Protein 5Z0W (pdb70)

Radius of gyration: 15.48 Å; Cα contacts (8 Å, |Δi|>4): 8; chains: 2; bounding box: 25×17×48 Å

Secondary structure (DSSP, 8-state):
-HHHHHHHHHHHHHHHHHHHHHHHHHHHHHHHHHH-/-HHHHHHHHHHHHHHHHHHHHHHHHHHH-

Sequence (65 aa):
SGIVQQQNNLLRAIEAQQHLLQLTVWGIKQLQARILWEEWDKKIEEYTKKIEELIKKSEEQQKKN

Structure (mmCIF, N/CA/C/O backbone):
data_5Z0W
#
_entry.id   5Z0W
#
_cell.length_a   56.925
_cell.length_b   56.925
_cell.length_c   51.454
_cell.angle_alpha   90.00
_cell.angle_beta   90.00
_cell.angle_gamma   120.00
#
_symmetry.space_group_name_H-M   'H 3'
#
loop_
_entity.id
_entity.type
_entity.pdbx_description
1 polymer peptide-N
2 polymer peptide-C
3 water water
#
loop_
_atom_site.group_PDB
_atom_site.id
_atom_site.type_symbol
_atom_site.label_atom_id
_atom_site.label_alt_id
_atom_site.label_comp_id
_atom_site.label_asym_id
_atom_site.label_entity_id
_atom_site.label_seq_id
_atom_site.pdbx_PDB_ins_code
_atom_site.Cartn_x
_atom_site.Cartn_y
_atom_site.Cartn_z
_atom_site.occupancy
_atom_site.B_iso_or_equiv
_atom_site.auth_seq_id
_atom_site.auth_comp_id
_atom_site.auth_asym_id
_atom_site.auth_atom_id
_atom_site.pdbx_PDB_model_num
ATOM 1 N N . SER A 1 1 ? -38.018 42.008 15.893 1.00 51.40 35 SER E N 1
ATOM 2 C CA . SER A 1 1 ? -37.026 41.490 16.809 1.00 46.14 35 SER E CA 1
ATOM 3 C C . SER A 1 1 ? -35.818 42.416 17.075 1.00 44.24 35 SER E C 1
ATOM 4 O O . SER A 1 1 ? -34.706 41.975 17.165 1.00 44.13 35 SER E O 1
ATOM 7 N N . GLY A 1 2 ? -36.088 43.70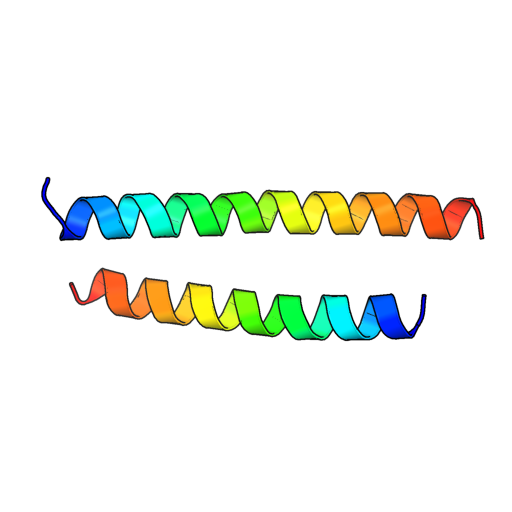0 17.195 1.00 42.73 36 GLY E N 1
ATOM 8 C CA . GLY A 1 2 ? -35.149 44.703 17.660 1.00 41.26 36 GLY E CA 1
ATOM 9 C C . GLY A 1 2 ? -34.199 45.227 16.601 1.00 42.90 36 GLY E C 1
ATOM 10 O O . GLY A 1 2 ? -34.297 44.938 15.399 1.00 35.65 36 GLY E O 1
ATOM 11 N N . ILE A 1 3 ? -33.239 46.021 17.084 1.00 37.42 37 ILE E N 1
ATOM 12 C CA . ILE A 1 3 ? -32.246 46.634 16.205 1.00 37.60 37 ILE E CA 1
ATOM 13 C C . ILE A 1 3 ? -31.401 45.573 15.505 1.00 39.40 37 ILE E C 1
ATOM 14 O O . ILE A 1 3 ? -31.069 45.706 14.315 1.00 39.39 37 ILE E O 1
ATOM 19 N N . VAL A 1 4 ? -31.047 44.498 16.213 1.00 35.93 38 VAL E N 1
ATOM 20 C CA . VAL A 1 4 ? -30.207 43.467 15.599 1.00 31.86 38 VAL E CA 1
ATOM 21 C C . VAL A 1 4 ? -30.942 42.795 14.448 1.00 35.17 38 VAL E C 1
ATOM 22 O O . VAL A 1 4 ? -30.355 42.541 13.386 1.00 36.42 38 VAL E O 1
ATOM 26 N N . GLN A 1 5 ? -32.237 42.501 14.627 1.00 35.51 39 GLN E N 1
ATOM 27 C CA . GLN A 1 5 ? -32.976 41.898 13.529 1.00 41.65 39 GLN E CA 1
ATOM 28 C C . GLN A 1 5 ? -33.076 42.870 12.368 1.00 36.66 39 GLN E C 1
ATOM 29 O O . GLN A 1 5 ? -32.953 42.469 11.212 1.00 34.84 39 GLN E O 1
ATOM 35 N N . GLN A 1 6 ? -33.267 44.162 12.657 1.00 39.25 40 GLN E N 1
ATOM 36 C CA . GLN A 1 6 ? -33.381 45.124 11.566 1.00 38.01 40 GLN E CA 1
ATOM 37 C C . GLN A 1 6 ? -32.074 45.261 10.793 1.00 38.19 40 GLN E C 1
ATOM 38 O O . GLN A 1 6 ? -32.096 45.508 9.581 1.00 34.23 40 GLN E O 1
ATOM 44 N N . GLN A 1 7 ? -30.934 45.088 11.461 1.00 36.77 41 GLN E N 1
ATOM 45 C CA . GLN A 1 7 ? -29.656 45.090 10.758 1.00 35.03 41 GLN E CA 1
ATOM 46 C C . GLN A 1 7 ? -29.523 43.897 9.822 1.00 36.53 41 GLN E C 1
ATOM 47 O O . GLN A 1 7 ? -29.052 44.043 8.683 1.00 36.29 41 GLN E O 1
ATOM 53 N N . ASN A 1 8 ? -29.922 42.701 10.269 1.00 37.93 42 ASN E N 1
ATOM 54 C CA . ASN A 1 8 ? -29.933 41.587 9.324 1.00 35.68 42 ASN E CA 1
ATOM 55 C C . ASN A 1 8 ? -30.914 41.850 8.181 1.00 37.31 42 ASN E C 1
ATOM 56 O O . ASN A 1 8 ? -30.616 41.525 7.022 1.00 34.63 42 ASN E O 1
ATOM 61 N N . ASN A 1 9 ? -32.076 42.451 8.484 1.00 33.59 43 ASN E N 1
ATOM 62 C CA . ASN A 1 9 ? -33.016 42.809 7.422 1.00 39.34 43 ASN E CA 1
ATOM 63 C C . ASN A 1 9 ? -32.316 43.642 6.353 1.00 38.93 43 ASN E C 1
ATOM 64 O O . ASN A 1 9 ? -32.424 43.360 5.157 1.00 34.61 43 ASN E O 1
ATOM 69 N N . LEU A 1 10 ? -31.570 44.669 6.777 1.00 40.31 44 LEU E N 1
ATOM 70 C CA . LEU A 1 10 ? -30.993 45.605 5.815 1.00 37.92 44 LEU E CA 1
ATOM 71 C C . LEU A 1 10 ? -29.826 44.985 5.057 1.00 36.82 44 LEU E C 1
ATOM 72 O O . LEU A 1 10 ? -29.659 45.235 3.857 1.00 33.02 44 LEU E O 1
ATOM 77 N N . LEU A 1 11 ? -29.005 44.174 5.734 1.00 31.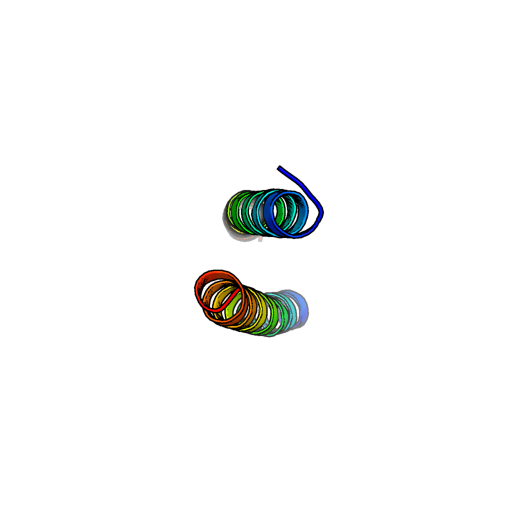94 45 LEU E N 1
ATOM 78 C CA . LEU A 1 11 ? -27.921 43.480 5.040 1.00 35.44 45 LEU E CA 1
ATOM 79 C C . LEU A 1 11 ? -28.451 42.567 3.937 1.00 37.44 45 LEU E C 1
ATOM 80 O O . LEU A 1 11 ? -27.857 42.473 2.850 1.00 31.31 45 LEU E O 1
ATOM 85 N N . ARG A 1 12 ? -29.531 41.834 4.223 1.00 32.55 46 ARG E N 1
ATOM 86 C CA . ARG A 1 12 ? -30.140 40.991 3.201 1.00 39.25 46 ARG E CA 1
ATOM 87 C C . ARG A 1 12 ? -30.687 41.823 2.049 1.00 30.38 46 ARG E C 1
ATOM 88 O O . ARG A 1 12 ? -30.626 41.395 0.894 1.00 32.51 46 ARG E O 1
ATOM 96 N N . ALA A 1 13 ? -31.267 42.990 2.342 1.00 33.44 47 ALA E N 1
A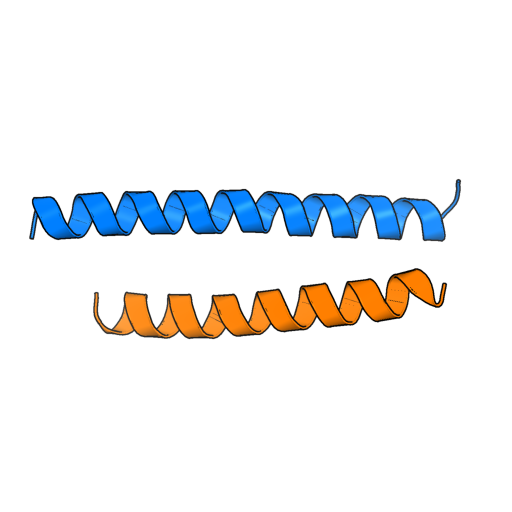TOM 97 C CA . ALA A 1 13 ? -31.756 43.832 1.254 1.00 31.67 47 ALA E CA 1
ATOM 98 C C . ALA A 1 13 ? -30.609 44.318 0.389 1.00 32.32 47 ALA E C 1
ATOM 99 O O . ALA A 1 13 ? -30.725 44.342 -0.842 1.00 29.31 47 ALA E O 1
ATOM 101 N N . ILE A 1 14 ? -29.496 44.712 1.016 1.00 28.89 48 ILE E N 1
ATOM 102 C CA . ILE A 1 14 ? -28.325 45.183 0.270 1.00 35.09 48 ILE E CA 1
ATOM 103 C C . ILE A 1 14 ? -27.748 44.074 -0.598 1.00 34.25 48 ILE E C 1
ATOM 104 O O . ILE A 1 14 ? -27.437 44.276 -1.795 1.00 30.00 48 ILE E O 1
ATOM 109 N N . GLU A 1 15 ? -27.623 42.878 -0.024 1.00 29.59 49 GLU E N 1
ATOM 110 C CA . GLU A 1 15 ? -27.087 41.737 -0.764 1.00 33.04 49 GLU E CA 1
ATOM 111 C C . GLU A 1 15 ? -27.935 41.410 -1.992 1.00 32.50 49 GLU E C 1
ATOM 112 O O . GLU A 1 15 ? -27.404 41.116 -3.069 1.00 33.86 49 GLU E O 1
ATOM 118 N N . ALA A 1 16 ? -29.258 41.446 -1.849 1.00 32.16 50 ALA E N 1
ATOM 119 C CA . ALA A 1 16 ? -30.119 41.140 -2.979 1.00 35.38 50 ALA E CA 1
ATOM 120 C C . ALA A 1 16 ? -30.098 42.256 -4.022 1.00 37.50 50 ALA E C 1
ATOM 121 O O . ALA A 1 16 ? -30.156 41.979 -5.227 1.00 33.17 50 ALA E O 1
ATOM 123 N N . GLN A 1 17 ? -30.033 43.517 -3.580 1.00 36.51 51 GLN E N 1
ATOM 124 C CA . GLN A 1 17 ? -29.804 44.622 -4.505 1.00 33.09 51 GLN E CA 1
ATOM 125 C C . GLN A 1 17 ? -28.497 44.460 -5.272 1.00 31.97 51 GLN E C 1
ATOM 126 O O . GLN A 1 17 ? -28.416 44.846 -6.450 1.00 31.84 51 GLN E O 1
ATOM 132 N N . GLN A 1 18 ? -27.474 43.877 -4.644 1.00 27.40 52 GLN E N 1
ATOM 133 C CA . GLN A 1 18 ? -26.221 43.650 -5.356 1.00 32.31 52 GLN E CA 1
ATOM 134 C C . GLN A 1 18 ? -26.380 42.616 -6.465 1.00 31.26 52 GLN E C 1
ATOM 135 O O . GLN A 1 18 ? -25.781 42.757 -7.540 1.00 32.02 52 GLN E O 1
ATOM 141 N N . HIS A 1 19 ? -27.163 41.560 -6.223 1.00 32.33 53 HIS E N 1
ATOM 142 C CA . HIS A 1 19 ? -27.458 40.615 -7.295 1.00 32.64 53 HIS E CA 1
ATOM 143 C C . HIS A 1 19 ? -28.165 41.310 -8.453 1.00 35.01 53 HIS E C 1
ATOM 144 O O . HIS A 1 19 ? -27.827 41.074 -9.622 1.00 30.24 53 HIS E O 1
ATOM 151 N N . LEU A 1 20 ? -29.145 42.175 -8.145 1.00 31.48 54 LEU E N 1
ATOM 152 C CA . LEU A 1 20 ? -29.818 42.948 -9.187 1.00 36.26 54 LEU E CA 1
ATOM 153 C C . LEU A 1 20 ? -28.827 43.824 -9.923 1.00 32.98 54 LEU E C 1
ATOM 154 O O . LEU A 1 20 ? -28.834 43.894 -11.161 1.00 32.45 54 LEU E O 1
ATOM 159 N N . LEU A 1 21 ? -27.934 44.465 -9.172 1.00 26.62 55 LEU E N 1
ATOM 160 C CA . LEU A 1 21 ? -26.951 45.346 -9.781 1.00 31.05 55 LEU E CA 1
ATOM 161 C C . LEU A 1 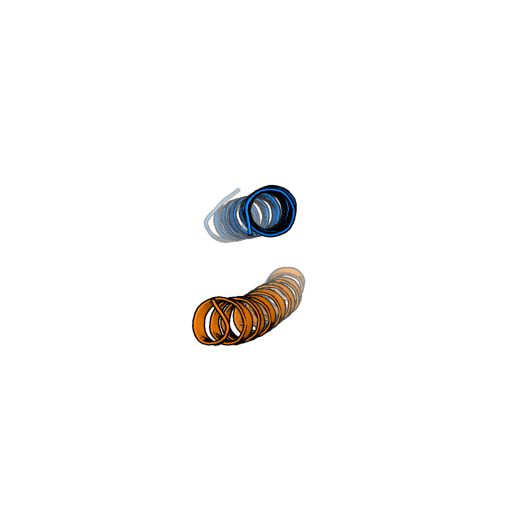21 ? -26.062 44.598 -10.762 1.00 28.55 55 LEU E C 1
ATOM 162 O O . LEU A 1 21 ? -25.793 45.099 -11.859 1.00 30.33 55 LEU E O 1
ATOM 167 N N . GLN A 1 22 ? -25.611 43.389 -10.403 1.00 32.74 56 GLN E N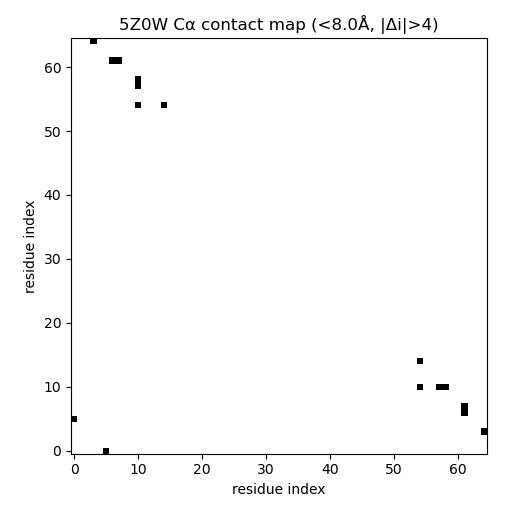 1
ATOM 168 C CA . GLN A 1 22 ? -24.754 42.636 -11.321 1.00 33.09 56 GLN E CA 1
ATOM 169 C C . GLN A 1 22 ? -25.518 42.154 -12.555 1.00 29.06 56 GLN E C 1
ATOM 170 O O . GLN A 1 22 ? -24.923 42.017 -13.631 1.00 26.31 56 GLN E O 1
ATOM 176 N N . LEU A 1 23 ? -26.819 41.875 -12.415 1.00 28.07 57 LEU E N 1
ATOM 177 C CA . LEU A 1 23 ? -27.640 41.568 -13.582 1.00 31.00 57 LEU E CA 1
ATOM 178 C C . LEU A 1 23 ? -27.766 42.775 -14.499 1.00 28.24 57 LEU E C 1
ATOM 179 O O . LEU A 1 23 ? -27.729 42.636 -15.736 1.00 30.30 57 LEU E O 1
ATOM 184 N N . THR A 1 24 ? -27.942 43.969 -13.932 1.00 25.41 58 THR E N 1
ATOM 185 C CA . THR A 1 24 ? -28.025 45.133 -14.816 1.00 31.38 58 THR E CA 1
ATOM 186 C C . THR A 1 24 ? -26.683 45.405 -15.486 1.00 30.61 58 THR E C 1
ATOM 187 O O . THR A 1 24 ? -26.655 45.812 -16.651 1.00 26.48 58 THR E O 1
ATOM 191 N N . VAL A 1 25 ? -25.566 45.172 -14.779 1.00 29.42 59 VAL E N 1
ATOM 192 C CA . VAL A 1 25 ? -24.254 45.281 -15.423 1.00 30.18 59 VAL E CA 1
ATOM 193 C C . VAL A 1 25 ? -24.154 44.312 -16.601 1.00 27.89 59 VAL E C 1
ATOM 194 O O . VAL A 1 25 ? -23.759 44.696 -17.708 1.00 26.68 59 VAL E O 1
ATOM 198 N N . TRP A 1 26 ? -24.505 43.040 -16.380 1.00 29.00 60 TRP E N 1
ATOM 199 C CA . TRP A 1 26 ? -24.470 42.051 -17.464 1.00 30.99 60 TRP E CA 1
ATOM 200 C C . TRP A 1 26 ? -25.250 42.516 -18.685 1.00 29.55 60 TRP E C 1
ATOM 201 O O . TRP A 1 26 ? -24.799 42.353 -19.828 1.00 24.97 60 TRP E O 1
ATOM 212 N N . GLY A 1 27 ? -26.454 43.045 -18.468 1.00 27.53 61 GLY E N 1
ATOM 213 C CA . GLY A 1 27 ? -27.278 43.460 -19.590 1.00 30.03 61 GLY E CA 1
ATOM 214 C C . GLY A 1 27 ? -26.658 44.600 -20.366 1.00 25.85 61 GLY E C 1
ATOM 215 O O . GLY A 1 27 ? -26.652 44.595 -21.608 1.00 25.55 61 GLY E O 1
ATOM 216 N N . ILE A 1 28 ? -26.122 45.588 -19.649 1.00 27.67 62 ILE E N 1
ATOM 217 C CA . ILE A 1 28 ? -25.468 46.725 -20.291 1.00 27.68 62 ILE E CA 1
ATOM 218 C C . ILE A 1 28 ? -24.270 46.257 -21.101 1.00 30.02 62 ILE E C 1
ATOM 219 O O . ILE A 1 28 ? -24.052 46.714 -22.232 1.00 24.65 62 ILE E O 1
ATOM 224 N N . LYS A 1 29 ? -23.482 45.329 -20.548 1.00 29.50 63 LYS E N 1
ATOM 225 C CA . LYS A 1 29 ? -22.333 44.830 -21.309 1.00 33.56 63 LYS E CA 1
ATOM 226 C C . LYS A 1 29 ? -22.771 44.066 -22.556 1.00 29.87 63 LYS E C 1
ATOM 227 O O . LYS A 1 29 ? -22.157 44.205 -23.619 1.00 29.38 63 LYS E O 1
ATOM 233 N N . GLN A 1 30 ? -23.820 43.245 -22.447 1.00 29.49 64 GLN E N 1
ATOM 234 C CA . GLN A 1 30 ? -24.348 42.559 -23.626 1.00 36.67 64 GLN E CA 1
ATOM 235 C C . GLN A 1 30 ? -24.732 43.550 -24.713 1.00 35.00 64 GLN E C 1
ATOM 236 O O . GLN A 1 30 ? -24.402 43.366 -25.897 1.00 33.61 64 GLN E O 1
ATOM 242 N N . LEU A 1 31 ? -25.450 44.606 -24.326 1.00 28.96 65 LEU E N 1
ATOM 243 C CA . LEU A 1 31 ? -25.947 45.571 -25.295 1.00 31.85 65 LEU E CA 1
ATOM 244 C C . LEU A 1 31 ? -24.814 46.407 -25.880 1.00 33.07 65 LEU E C 1
ATOM 245 O O . LEU A 1 31 ? -24.757 46.614 -27.100 1.00 30.69 65 LEU E O 1
ATOM 250 N N . GLN A 1 32 ? -23.892 46.886 -25.031 1.00 31.58 66 GLN E N 1
ATOM 251 C CA . GLN A 1 32 ? -22.762 47.666 -25.540 1.00 29.85 66 GLN E CA 1
ATOM 252 C C . GLN A 1 32 ? -21.996 46.890 -26.597 1.00 33.71 66 GLN E C 1
ATOM 253 O O . GLN A 1 32 ? -21.624 47.450 -27.637 1.00 30.85 66 GLN E O 1
ATOM 259 N N . ALA A 1 33 ? -21.763 45.598 -26.342 1.00 31.34 67 ALA E N 1
ATOM 260 C CA . ALA A 1 33 ? -20.996 44.761 -27.256 1.00 35.68 67 ALA E CA 1
ATOM 261 C C . ALA A 1 33 ? -21.696 44.626 -28.601 1.00 36.15 67 ALA E C 1
ATOM 262 O O . ALA A 1 33 ? -21.053 44.698 -29.655 1.00 36.11 67 ALA E O 1
ATOM 264 N N . ARG A 1 34 ? -23.024 44.444 -28.585 1.00 33.81 68 ARG E N 1
ATOM 265 C CA . ARG A 1 34 ? -23.782 44.319 -29.827 1.00 36.96 68 ARG E CA 1
ATOM 266 C C . ARG A 1 34 ? -23.810 45.625 -30.607 1.00 40.44 68 ARG E C 1
ATOM 267 O O . ARG A 1 34 ? -23.747 45.623 -31.844 1.00 33.41 68 ARG E O 1
ATOM 275 N N . ILE A 1 35 ? -23.943 46.753 -29.914 1.00 31.06 69 ILE E N 1
ATOM 276 C CA . ILE A 1 35 ? -23.980 48.037 -30.605 1.00 36.70 69 ILE E CA 1
ATOM 277 C C . ILE A 1 35 ? -22.590 48.411 -31.102 1.00 38.19 69 ILE E C 1
ATOM 278 O O . ILE A 1 35 ? -22.403 48.794 -32.266 1.00 36.29 69 ILE E O 1
ATOM 283 N N . LEU A 1 36 ? -21.599 48.311 -30.226 1.00 36.10 70 LEU E N 1
ATOM 284 C CA . LEU A 1 36 ? -20.269 48.765 -30.547 1.00 40.56 70 LEU E CA 1
ATOM 285 C C . LEU A 1 36 ? -19.373 47.566 -30.791 1.00 34.84 70 LEU E C 1
ATOM 286 O O . LEU A 1 36 ? -18.183 47.740 -30.992 1.00 45.26 70 LEU E O 1
ATOM 291 N N . TRP B 2 1 ? -15.677 53.819 -22.020 1.00 36.17 117 TRP F N 1
ATOM 292 C CA . TRP B 2 1 ? -16.102 52.464 -21.692 1.00 36.77 117 TRP F CA 1
ATOM 293 C C . TRP B 2 1 ? -14.983 51.708 -20.974 1.00 37.98 117 TRP F C 1
ATOM 294 O O . TRP B 2 1 ? -15.257 50.855 -20.115 1.00 39.47 117 TRP F O 1
ATOM 305 N N . GLU B 2 2 ? -13.723 52.045 -21.281 1.00 32.14 118 GLU F N 1
ATOM 306 C CA . GLU B 2 2 ? -12.607 51.458 -20.535 1.00 38.90 118 GLU F CA 1
ATOM 307 C C . GLU B 2 2 ? -12.643 51.884 -19.067 1.00 33.33 118 GLU F C 1
ATOM 308 O O . GLU B 2 2 ? -12.497 51.057 -18.161 1.00 37.77 118 GLU F O 1
ATOM 314 N N . GLU B 2 3 ? -12.842 53.177 -18.814 1.00 37.62 119 GLU F N 1
ATOM 315 C CA . GLU B 2 3 ? -12.935 53.648 -17.439 1.00 41.99 119 GLU F CA 1
ATOM 316 C C . GLU B 2 3 ? -14.188 53.108 -16.756 1.00 35.35 119 GLU F C 1
ATOM 317 O O . GLU B 2 3 ? -14.169 52.823 -15.554 1.00 33.27 119 GLU F O 1
ATOM 323 N N . TRP B 2 4 ? -15.285 52.971 -17.502 1.00 32.42 120 TRP F N 1
ATOM 324 C CA . TRP B 2 4 ? -16.482 52.323 -16.970 1.00 32.56 120 TRP F CA 1
ATOM 325 C C . TRP B 2 4 ? -16.182 50.909 -16.483 1.00 30.36 120 TRP F C 1
ATOM 326 O O . TRP B 2 4 ? -16.584 50.534 -15.377 1.00 31.00 120 TRP F O 1
ATOM 337 N N . ASP B 2 5 ? -15.475 50.111 -17.294 1.00 30.08 121 ASP F N 1
ATOM 338 C CA . ASP B 2 5 ? -15.101 48.754 -16.879 1.00 29.82 121 ASP F CA 1
ATOM 339 C C . ASP B 2 5 ? -14.244 48.760 -15.622 1.00 32.86 121 ASP F C 1
ATOM 340 O O . ASP B 2 5 ? -14.408 47.900 -14.750 1.00 37.15 121 ASP F O 1
ATOM 345 N N . LYS B 2 6 ? -13.297 49.693 -15.524 1.00 35.19 122 LYS F N 1
ATOM 346 C CA . LYS B 2 6 ? -12.404 49.692 -14.373 1.00 36.82 122 LYS F CA 1
ATOM 347 C C . LYS B 2 6 ? -13.141 50.104 -13.105 1.00 31.68 122 LYS F C 1
ATOM 348 O O .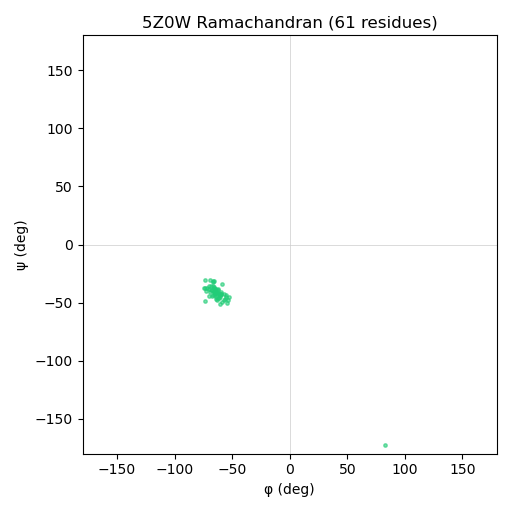 LYS B 2 6 ? -12.884 49.552 -12.033 1.00 31.79 122 LYS F O 1
ATOM 354 N N . LYS B 2 7 ? -14.055 51.072 -13.200 1.00 30.35 123 LYS F N 1
ATOM 355 C CA . LYS B 2 7 ? -14.770 51.504 -11.999 1.00 33.63 123 LYS F CA 1
ATOM 356 C C . LYS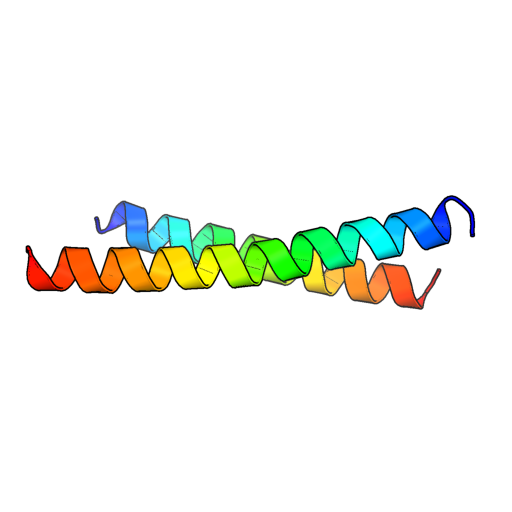 B 2 7 ? -15.814 50.477 -11.571 1.00 31.09 123 LYS F C 1
ATOM 357 O O . LYS B 2 7 ? -16.011 50.249 -10.364 1.00 35.87 123 LYS F O 1
ATOM 363 N N . ILE B 2 8 ? -16.490 49.848 -12.538 1.00 28.13 124 ILE F N 1
ATOM 364 C CA . ILE B 2 8 ? -17.407 48.751 -12.219 1.00 29.84 124 ILE F CA 1
ATOM 365 C C . ILE B 2 8 ? -16.672 47.691 -11.413 1.00 32.73 124 ILE F C 1
ATOM 366 O O . ILE B 2 8 ? -17.118 47.281 -10.335 1.00 33.85 124 ILE F O 1
ATOM 371 N N . GLU B 2 9 ? -15.502 47.268 -11.905 1.00 32.91 125 GLU F N 1
ATOM 372 C CA . GLU B 2 9 ? -14.732 46.258 -11.191 1.00 33.89 125 GLU F CA 1
ATOM 373 C C . GLU B 2 9 ? -14.277 46.767 -9.830 1.00 32.06 125 GLU F C 1
ATOM 374 O O . GLU B 2 9 ? -14.341 46.033 -8.845 1.00 36.82 125 GLU F O 1
ATOM 380 N N . GLU B 2 10 ? -13.833 48.025 -9.752 1.00 35.86 126 GLU F N 1
ATOM 381 C CA . GLU B 2 10 ? -13.375 48.576 -8.477 1.00 36.84 126 GLU F CA 1
ATOM 382 C C . GLU B 2 10 ? -14.490 48.567 -7.442 1.00 35.43 126 GLU F C 1
ATOM 383 O O . GLU B 2 10 ? -14.304 48.108 -6.311 1.00 39.10 126 GLU F O 1
ATOM 389 N N . TYR B 2 11 ? -15.648 49.108 -7.803 1.00 34.28 127 TYR F N 1
ATOM 390 C CA . TYR B 2 11 ? -16.722 49.243 -6.834 1.00 36.19 127 TYR F CA 1
ATOM 391 C C . TYR B 2 11 ? -17.380 47.903 -6.528 1.00 38.93 127 TYR F C 1
ATOM 392 O O . TYR B 2 11 ? -17.863 47.700 -5.402 1.00 33.39 127 TYR F O 1
ATOM 401 N N . THR B 2 12 ? -17.403 46.985 -7.504 1.00 28.67 128 THR F N 1
ATOM 402 C CA . THR B 2 12 ? -17.913 45.641 -7.248 1.00 33.94 128 THR F CA 1
ATOM 403 C C . THR B 2 12 ? -17.080 44.939 -6.180 1.00 37.90 128 THR F C 1
ATOM 404 O O . THR B 2 12 ? -17.622 44.298 -5.280 1.00 32.11 128 THR F O 1
ATOM 408 N N . LYS B 2 13 ? -15.753 45.016 -6.283 1.00 38.23 129 LYS F N 1
ATOM 409 C CA . LYS B 2 13 ? -14.943 44.332 -5.285 1.00 42.11 129 LYS F CA 1
ATOM 410 C C . LYS B 2 13 ? -15.059 45.025 -3.932 1.00 37.57 129 LYS F C 1
ATOM 411 O O . LYS B 2 13 ? -15.096 44.360 -2.893 1.00 38.54 129 LYS F O 1
ATOM 417 N N . LYS B 2 14 ? -15.162 46.357 -3.928 1.00 38.47 130 LYS F N 1
ATOM 418 C CA . LYS B 2 14 ? -15.403 47.080 -2.685 1.00 40.59 130 LYS F CA 1
ATOM 419 C C . LYS B 2 14 ? -16.722 46.657 -2.045 1.00 40.19 130 LYS F C 1
ATOM 420 O O . LYS B 2 14 ? -16.787 46.421 -0.833 1.00 35.84 130 LYS F O 1
ATOM 426 N N . ILE B 2 15 ? -17.791 46.557 -2.839 1.00 36.69 131 ILE F N 1
ATOM 427 C CA . ILE B 2 15 ? -19.083 46.169 -2.276 1.00 33.82 131 ILE F CA 1
ATOM 428 C C . ILE B 2 15 ? -19.053 44.722 -1.803 1.00 36.61 131 ILE F C 1
ATOM 429 O O . ILE B 2 15 ? -19.580 44.392 -0.736 1.00 34.19 131 ILE F O 1
ATOM 434 N N . GLU B 2 16 ? -18.477 43.826 -2.606 1.00 35.51 132 GLU F N 1
ATOM 435 C CA . GLU B 2 16 ? -18.397 42.437 -2.167 1.00 35.33 132 GLU F CA 1
ATOM 436 C C . GLU B 2 16 ? -17.660 42.331 -0.838 1.00 40.47 132 GLU F C 1
ATOM 437 O O . GLU B 2 16 ? -18.078 41.585 0.052 1.00 39.62 132 GLU F O 1
ATOM 443 N N . GLU B 2 17 ? -16.560 43.071 -0.689 1.00 38.98 133 GLU F N 1
ATOM 444 C CA . GLU B 2 17 ? -15.805 43.009 0.559 1.00 47.59 133 GLU F CA 1
ATOM 445 C C . GLU B 2 17 ? -16.624 43.542 1.722 1.00 42.93 133 GLU F C 1
ATOM 446 O O . GLU B 2 17 ? -16.578 42.987 2.830 1.00 42.78 133 GLU F O 1
ATOM 452 N N . LEU B 2 18 ? -17.379 44.619 1.489 1.00 38.17 134 LEU F N 1
ATOM 453 C CA . LEU B 2 18 ? -18.214 45.173 2.544 1.00 38.19 134 LEU F CA 1
ATOM 454 C C . LEU B 2 18 ? -19.330 44.212 2.934 1.00 38.29 134 LEU F C 1
ATOM 455 O O . LEU B 2 18 ? -19.672 44.098 4.118 1.00 37.63 134 LEU F O 1
ATOM 460 N N . ILE B 2 19 ? -19.900 43.495 1.964 1.00 38.85 135 ILE F N 1
ATOM 461 C CA . ILE B 2 19 ? -20.970 42.560 2.309 1.00 40.41 135 ILE F CA 1
ATOM 462 C C . ILE B 2 19 ? -20.414 41.387 3.113 1.00 39.92 135 ILE F C 1
ATOM 463 O O . ILE B 2 19 ? -20.999 40.982 4.124 1.00 38.62 135 ILE F O 1
ATOM 468 N N . LYS B 2 20 ? -19.254 40.881 2.744 1.00 38.65 136 LYS F N 1
ATOM 469 C CA . LYS B 2 20 ? -18.664 39.805 3.518 1.00 44.98 136 LYS F CA 1
ATOM 470 C C . LYS B 2 20 ? -18.362 40.300 4.910 1.00 46.48 136 LYS F C 1
ATOM 471 O O . LYS B 2 20 ? -18.673 39.655 5.875 1.00 44.60 136 LYS F O 1
ATOM 477 N N . LYS B 2 21 ? -17.738 41.458 5.005 1.00 45.95 137 LYS F N 1
ATOM 478 C CA . LYS B 2 21 ? -17.419 42.016 6.320 1.00 42.47 137 LYS F CA 1
ATOM 479 C C . LYS B 2 21 ? -18.670 42.129 7.186 1.00 45.21 137 LYS F C 1
ATOM 480 O O . LYS B 2 21 ? -18.663 41.752 8.367 1.00 39.27 137 LYS F O 1
ATOM 486 N N . SER B 2 22 ? -19.765 42.631 6.604 1.00 40.85 138 SER F N 1
ATOM 487 C CA . SER B 2 22 ? -21.022 42.767 7.338 1.00 39.90 138 SER F CA 1
ATOM 488 C C . SER B 2 22 ? -21.604 41.409 7.716 1.00 42.28 138 SER F C 1
ATOM 489 O O . SER B 2 22 ? -22.213 41.259 8.785 1.00 41.22 138 SER F O 1
ATOM 492 N N . GLU B 2 23 ? -21.458 40.409 6.847 1.00 39.00 139 GLU F N 1
ATO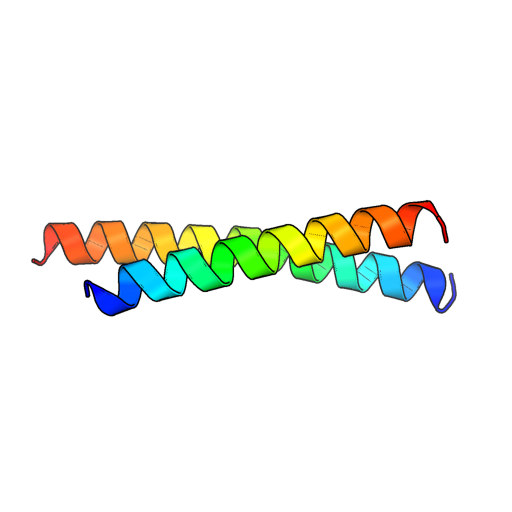M 493 C CA . GLU B 2 23 ? -21.943 39.082 7.216 1.00 44.60 139 GLU F CA 1
ATOM 494 C C . GLU B 2 23 ? -21.181 38.534 8.425 1.00 46.86 139 GLU F C 1
ATOM 495 O O . GLU B 2 23 ? -21.787 37.957 9.334 1.00 46.82 139 GLU F O 1
ATOM 501 N N . GLU B 2 24 ? -19.859 38.731 8.469 1.00 42.03 140 GLU F N 1
ATOM 502 C CA . GLU B 2 24 ? -19.085 38.270 9.622 1.00 49.40 140 GLU F CA 1
ATOM 503 C C . GLU B 2 24 ? -19.463 39.038 10.883 1.00 49.84 140 GLU F C 1
ATOM 504 O O . GLU B 2 24 ? -19.536 38.459 11.976 1.00 49.12 140 GLU F O 1
ATOM 510 N N . GLN B 2 25 ? -19.703 40.343 10.753 1.00 41.82 141 GLN F N 1
ATOM 511 C CA . GLN B 2 25 ? -20.154 41.117 11.899 1.00 44.42 141 GLN F CA 1
ATOM 512 C C . GLN B 2 25 ? -21.552 40.698 12.340 1.00 46.90 141 GLN F C 1
ATOM 513 O O . GLN B 2 25 ? -21.865 40.747 13.535 1.00 48.47 141 GLN F O 1
ATOM 519 N N . GLN B 2 26 ? -22.403 40.270 11.403 1.00 41.24 142 GLN F N 1
ATOM 520 C CA . GLN B 2 26 ? -23.773 39.914 11.770 1.00 46.55 142 GLN F CA 1
ATOM 521 C C . GLN B 2 26 ? -23.822 38.601 12.541 1.00 51.40 142 GLN F C 1
ATOM 522 O O . GLN B 2 26 ? -24.601 38.461 13.488 1.00 50.57 142 GLN F O 1
ATOM 528 N N . LYS B 2 27 ? -23.019 37.616 12.140 1.00 49.54 143 LYS F N 1
ATOM 529 C CA . LYS B 2 27 ? -23.061 36.336 12.836 1.00 49.88 143 LYS F CA 1
ATOM 530 C C . LYS B 2 27 ? -22.567 36.480 14.264 1.00 61.07 143 LYS F C 1
ATOM 531 O O . LYS B 2 27 ? -23.047 35.782 15.165 1.00 57.61 143 LYS F O 1
ATOM 537 N N . LYS B 2 28 ? -21.629 37.402 14.492 1.00 57.47 144 LYS F N 1
ATOM 538 C CA . LYS B 2 28 ? -21.189 37.693 15.849 1.00 55.37 144 LYS F CA 1
ATOM 539 C C . LYS B 2 28 ? -22.331 38.232 16.703 1.00 60.68 144 LYS F C 1
ATOM 540 O O . LYS B 2 28 ? -22.515 37.807 17.853 1.00 59.84 144 LYS F O 1
ATOM 546 N N . ASN B 2 29 ? -23.097 39.177 16.164 1.00 54.20 145 ASN F N 1
ATOM 547 C CA . ASN B 2 29 ? -24.177 39.818 16.903 1.00 55.27 145 ASN F CA 1
ATOM 548 C C . ASN B 2 29 ? -25.294 38.832 17.206 1.00 50.51 145 ASN F C 1
ATOM 549 O O . ASN B 2 29 ? -26.088 38.497 16.322 1.00 63.63 145 ASN F O 1
#

Solvent-accessible surface area: 5820 Å² total; per-residue (Å²): 123,56,145,76,83,93,89,49,65,98,19,158,51,89,60,58,110,16,120,116,92,66,115,75,14,158,21,77,89,64,106,48,70,175,136,139,141,122,99,70,72,120,103,43,95,73,122,22,125,99,57,83,120,105,17,137,140,46,69,94,93,31,153,157,88

B-factor: mean 40.1, std 9.17, range [22.02, 73.2]

Foldseek 3Di:
DDPVVVVVVVVVVVVVVVVVVVVVVVVVVVVVVVVD/DVVVVVVVVVVVVVVVVVVVVVVVVVVVD